Protein AF-A0A6G4VPB9-F1 (afdb_monomer)

Organism: NCBI:txid2711217

Structure (mmCIF, N/CA/C/O backbone):
data_AF-A0A6G4VPB9-F1
#
_e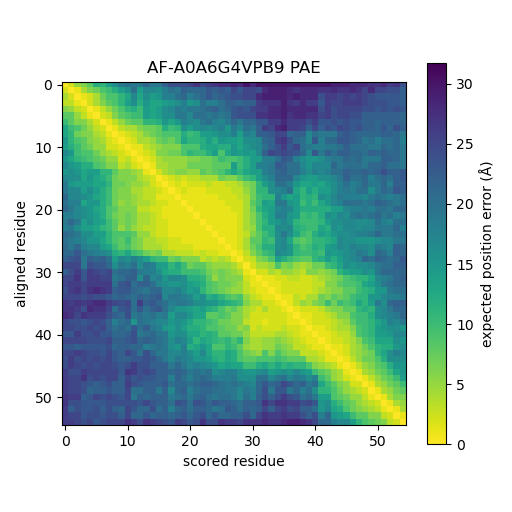ntry.id   AF-A0A6G4VPB9-F1
#
loop_
_atom_site.group_PDB
_atom_site.id
_atom_site.type_symbol
_atom_site.label_atom_id
_atom_site.label_alt_id
_atom_site.label_comp_id
_atom_site.label_asym_id
_atom_site.label_entity_id
_atom_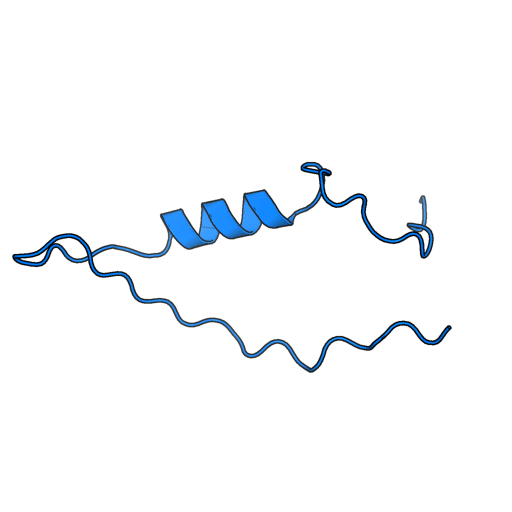site.label_seq_id
_atom_site.pdbx_PDB_ins_code
_atom_site.Cartn_x
_atom_site.Cartn_y
_atom_site.Cartn_z
_atom_site.occupancy
_atom_site.B_iso_or_equiv
_atom_site.auth_seq_id
_atom_site.auth_comp_id
_atom_site.auth_asym_id
_atom_site.auth_atom_id
_atom_site.pdbx_PDB_model_num
ATOM 1 N N . LEU A 1 1 ? 6.933 12.594 -31.356 1.00 53.50 1 LEU A N 1
ATOM 2 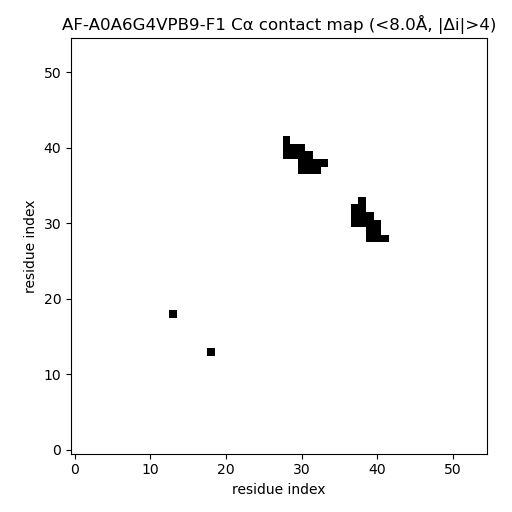C CA . LEU A 1 1 ? 6.521 11.583 -30.354 1.00 53.50 1 LEU A CA 1
ATOM 3 C C . LEU A 1 1 ? 7.764 10.806 -29.945 1.00 53.50 1 LEU A C 1
ATOM 5 O O . LEU A 1 1 ? 8.278 10.050 -30.758 1.00 53.50 1 LEU A O 1
ATOM 9 N N . THR A 1 2 ? 8.296 11.054 -28.750 1.00 60.22 2 THR A N 1
ATOM 10 C CA . THR A 1 2 ? 9.501 10.373 -28.252 1.00 60.22 2 THR A CA 1
ATOM 11 C C . THR A 1 2 ? 9.135 8.950 -27.849 1.00 60.22 2 THR A C 1
ATOM 13 O O . THR A 1 2 ? 8.285 8.750 -26.982 1.00 60.22 2 THR A O 1
ATOM 16 N N . ARG A 1 3 ? 9.734 7.957 -28.509 1.00 64.38 3 ARG A N 1
ATOM 17 C CA . ARG A 1 3 ? 9.648 6.557 -28.084 1.00 64.38 3 ARG A CA 1
ATOM 18 C C . ARG A 1 3 ? 10.627 6.391 -26.914 1.00 64.38 3 ARG A C 1
ATOM 20 O O . ARG A 1 3 ? 11.786 6.754 -27.100 1.00 64.38 3 ARG A O 1
ATOM 27 N N . PRO A 1 4 ? 10.201 5.914 -25.734 1.00 61.06 4 PRO A N 1
ATOM 28 C CA . PRO A 1 4 ? 11.137 5.667 -24.645 1.00 61.06 4 PRO A CA 1
ATOM 29 C C . PRO A 1 4 ? 12.143 4.596 -25.088 1.00 61.06 4 PRO A C 1
ATOM 31 O O . PRO A 1 4 ? 11.748 3.587 -25.678 1.00 61.06 4 PRO A O 1
ATOM 34 N N . GLY A 1 5 ? 13.430 4.875 -24.877 1.00 67.81 5 GLY A N 1
ATOM 35 C CA . GLY A 1 5 ? 14.513 3.931 -25.137 1.00 67.81 5 GLY A CA 1
ATOM 36 C C . GLY A 1 5 ? 14.436 2.718 -24.201 1.00 67.81 5 GLY A C 1
ATOM 37 O O . GLY A 1 5 ? 13.730 2.770 -23.194 1.00 67.81 5 GLY A O 1
ATOM 38 N N . PRO A 1 6 ? 15.126 1.618 -24.538 1.00 64.38 6 PRO A N 1
ATOM 39 C CA . PRO A 1 6 ? 15.141 0.380 -23.758 1.00 64.38 6 PRO A CA 1
ATOM 40 C C . PRO A 1 6 ? 15.924 0.479 -22.438 1.00 64.38 6 PRO A C 1
ATOM 42 O O . PRO A 1 6 ? 16.109 -0.545 -21.785 1.00 64.38 6 PRO A O 1
ATOM 45 N N . ASP A 1 7 ? 16.400 1.667 -22.061 1.00 67.56 7 ASP A N 1
ATOM 46 C CA . ASP A 1 7 ? 17.164 1.879 -20.837 1.00 67.56 7 ASP A CA 1
ATOM 47 C C . ASP A 1 7 ? 16.359 1.460 -19.602 1.00 67.56 7 ASP A C 1
ATOM 49 O O . ASP A 1 7 ? 15.169 1.774 -19.469 1.00 67.56 7 ASP A O 1
ATOM 53 N N . ASP A 1 8 ? 17.024 0.731 -18.704 1.00 65.44 8 ASP A N 1
ATOM 54 C CA . ASP A 1 8 ? 16.455 0.357 -17.414 1.00 65.44 8 ASP A CA 1
ATOM 55 C C . ASP A 1 8 ? 16.042 1.645 -16.681 1.00 65.44 8 ASP A C 1
ATOM 57 O O . ASP A 1 8 ? 16.832 2.597 -16.622 1.00 65.44 8 ASP A O 1
ATOM 61 N N . PRO A 1 9 ? 14.807 1.735 -16.154 1.00 65.19 9 PRO A N 1
ATOM 62 C CA . PRO A 1 9 ? 14.392 2.908 -15.408 1.00 65.19 9 PRO A CA 1
ATOM 63 C C . PRO A 1 9 ? 15.343 3.103 -14.229 1.00 65.19 9 PRO A C 1
ATOM 65 O O . PRO A 1 9 ? 15.572 2.174 -13.454 1.00 65.19 9 PRO A O 1
ATOM 68 N N . ASP A 1 10 ? 15.885 4.314 -14.087 1.00 72.62 10 ASP A N 1
ATOM 69 C CA . ASP A 1 10 ? 16.699 4.642 -12.920 1.00 72.62 10 ASP A CA 1
ATOM 70 C C . ASP A 1 10 ? 15.864 4.367 -11.650 1.00 72.62 10 ASP A C 1
ATOM 72 O O . ASP A 1 10 ? 14.721 4.832 -11.547 1.00 72.62 10 ASP A O 1
ATOM 76 N N . PRO A 1 11 ? 16.390 3.556 -10.712 1.00 68.50 11 PRO A N 1
ATOM 77 C CA . PRO A 1 11 ? 15.645 3.066 -9.558 1.00 68.50 11 PRO A CA 1
ATOM 78 C C . PRO A 1 11 ? 15.120 4.175 -8.636 1.00 68.50 11 PRO A C 1
ATOM 80 O O . PRO A 1 11 ? 14.225 3.908 -7.835 1.00 68.50 11 PRO A O 1
ATOM 83 N N . TRP A 1 12 ? 15.628 5.403 -8.758 1.00 72.12 12 TRP A N 1
ATOM 84 C CA . TRP A 1 12 ? 15.181 6.562 -7.981 1.00 72.12 12 TRP A CA 1
ATOM 85 C C . TRP A 1 12 ? 14.192 7.463 -8.725 1.00 72.12 12 TRP A C 1
ATOM 87 O O . TRP A 1 12 ? 13.788 8.502 -8.205 1.00 72.12 12 TRP A O 1
ATOM 97 N N . GLN A 1 13 ? 13.773 7.084 -9.934 1.00 73.62 13 GLN A N 1
ATOM 98 C CA . GLN A 1 13 ? 12.930 7.943 -10.751 1.00 73.62 13 GLN A CA 1
ATOM 99 C C . GLN A 1 13 ? 11.459 7.914 -10.353 1.00 73.62 13 GLN A C 1
ATOM 101 O O . GLN A 1 13 ? 10.713 6.966 -10.609 1.00 73.62 13 GLN A O 1
ATOM 106 N N . GLU A 1 14 ? 11.005 9.042 -9.821 1.00 75.44 14 GLU A N 1
ATOM 107 C CA . GLU A 1 14 ? 9.625 9.232 -9.375 1.00 75.44 14 GLU A CA 1
ATOM 108 C C . GLU A 1 14 ? 8.675 9.681 -10.494 1.00 75.44 14 GLU A C 1
ATOM 110 O O . GLU A 1 14 ? 7.456 9.600 -10.351 1.00 75.44 14 GLU A O 1
ATOM 115 N N . HIS A 1 15 ? 9.207 10.108 -11.643 1.00 76.44 15 HIS A N 1
ATOM 116 C CA . HIS A 1 15 ? 8.430 10.642 -12.770 1.00 76.44 15 HIS A CA 1
ATOM 117 C C . HIS A 1 15 ? 7.648 9.581 -13.571 1.00 76.44 15 HIS A C 1
ATOM 119 O O . HIS A 1 15 ? 7.007 9.881 -14.580 1.00 76.44 15 HIS A O 1
ATOM 125 N N . GLY A 1 16 ? 7.697 8.317 -13.145 1.00 73.81 16 GLY A N 1
ATOM 126 C CA . GLY A 1 16 ? 6.852 7.251 -13.670 1.00 73.81 16 GLY A CA 1
ATOM 127 C C . GLY A 1 16 ? 5.417 7.305 -13.132 1.00 73.81 16 GLY A C 1
ATOM 128 O O . GLY A 1 16 ? 5.050 8.080 -12.256 1.00 73.81 16 GLY A O 1
ATOM 129 N N . ARG A 1 17 ? 4.565 6.400 -13.619 1.00 80.12 17 ARG A N 1
ATOM 130 C CA . ARG A 1 17 ? 3.174 6.280 -13.1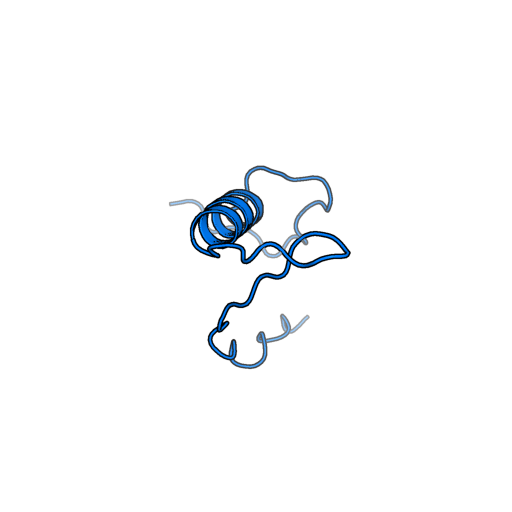36 1.00 80.12 17 ARG A CA 1
ATOM 131 C C . ARG A 1 17 ? 3.048 5.486 -11.827 1.00 80.12 17 ARG A C 1
ATOM 133 O O . ARG A 1 17 ? 1.953 5.398 -11.280 1.00 80.12 17 ARG A O 1
ATOM 140 N N . GLY A 1 18 ? 4.140 4.890 -11.338 1.00 78.38 18 GLY A N 1
ATOM 141 C CA . GLY A 1 18 ? 4.140 3.952 -10.211 1.00 78.38 18 GLY A CA 1
ATOM 142 C C . GLY A 1 18 ? 3.607 4.560 -8.915 1.00 78.38 18 GLY A C 1
ATOM 143 O O . GLY A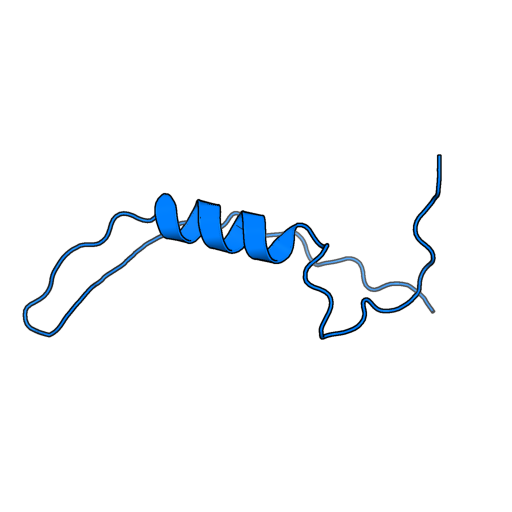 1 18 ? 2.667 4.027 -8.331 1.00 78.38 18 GLY A O 1
ATOM 144 N N . LEU A 1 19 ? 4.131 5.718 -8.507 1.00 82.50 19 LEU A N 1
ATOM 145 C CA . LEU A 1 19 ? 3.697 6.392 -7.278 1.00 82.50 19 LEU A CA 1
ATOM 146 C C . LEU A 1 19 ? 2.246 6.888 -7.358 1.00 82.50 19 LEU A C 1
ATOM 148 O O . LEU A 1 19 ? 1.507 6.797 -6.378 1.00 82.50 19 LEU A O 1
ATOM 152 N N . LEU 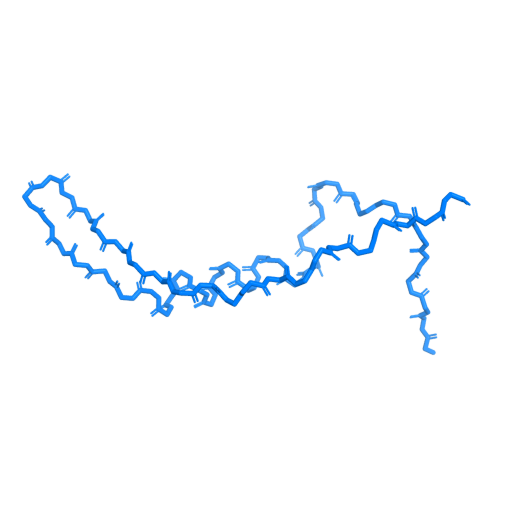A 1 20 ? 1.804 7.342 -8.536 1.00 79.44 20 LEU A N 1
ATOM 153 C CA . LEU A 1 20 ? 0.409 7.728 -8.773 1.00 79.44 20 LEU A CA 1
ATOM 154 C C . LEU A 1 20 ? -0.543 6.532 -8.626 1.00 79.44 20 LEU A C 1
ATOM 156 O O . LEU A 1 20 ? -1.580 6.654 -7.974 1.00 79.44 20 LEU A O 1
ATOM 160 N N . LEU A 1 21 ? -0.174 5.369 -9.174 1.00 73.38 21 LEU A N 1
ATOM 161 C CA . LEU A 1 21 ? -0.939 4.129 -9.024 1.00 73.38 21 LEU A CA 1
ATOM 162 C C . LEU A 1 21 ? -0.977 3.660 -7.564 1.00 73.38 21 LEU A C 1
ATOM 164 O O . LEU A 1 21 ? -2.052 3.335 -7.066 1.00 73.38 21 LEU A O 1
ATOM 168 N N . ILE A 1 22 ? 0.158 3.681 -6.857 1.00 76.94 22 ILE A N 1
ATOM 169 C CA . ILE A 1 22 ? 0.233 3.320 -5.431 1.00 76.94 22 ILE A CA 1
ATOM 170 C C . ILE A 1 22 ? -0.662 4.238 -4.594 1.00 76.94 22 ILE A C 1
ATOM 172 O O . ILE A 1 22 ? -1.417 3.754 -3.751 1.00 76.94 22 ILE A O 1
ATOM 176 N N . ARG A 1 23 ? -0.628 5.553 -4.841 1.00 77.00 23 ARG A N 1
ATOM 177 C CA . ARG A 1 23 ? -1.453 6.529 -4.119 1.00 77.00 23 ARG A CA 1
ATOM 178 C C . ARG A 1 23 ? -2.943 6.313 -4.367 1.00 77.00 23 ARG A C 1
ATOM 180 O O . ARG A 1 23 ? -3.715 6.302 -3.411 1.00 77.00 23 ARG A O 1
ATOM 187 N N . ALA A 1 24 ? -3.339 6.112 -5.625 1.00 76.94 24 ALA A N 1
ATOM 188 C CA . ALA A 1 24 ? -4.728 5.856 -5.996 1.00 76.94 24 ALA A CA 1
ATOM 189 C C . ALA A 1 24 ? -5.247 4.551 -5.379 1.00 76.94 24 ALA A C 1
ATOM 191 O O . ALA A 1 24 ? -6.325 4.540 -4.788 1.00 76.94 24 ALA A O 1
ATOM 192 N N . LEU A 1 25 ? -4.451 3.478 -5.438 1.00 76.12 25 LEU A N 1
ATOM 193 C CA . LEU A 1 25 ? -4.780 2.207 -4.800 1.00 76.12 25 LEU A CA 1
ATOM 194 C C . LEU A 1 25 ? -4.912 2.386 -3.290 1.00 76.12 25 LEU A C 1
ATOM 196 O O . LEU A 1 25 ? -5.977 2.116 -2.754 1.00 76.12 25 LEU A O 1
ATOM 200 N N . SER A 1 26 ? -3.899 2.941 -2.623 1.00 71.44 26 SER A N 1
ATOM 201 C CA . SER A 1 26 ? -3.916 3.201 -1.178 1.00 71.44 26 SER A CA 1
ATOM 202 C C . SER A 1 26 ? -5.143 4.013 -0.740 1.00 71.44 26 SER A C 1
ATOM 204 O O . SER A 1 26 ? -5.767 3.686 0.265 1.00 71.44 26 SER A O 1
ATOM 206 N N . SER A 1 27 ? -5.543 5.016 -1.533 1.00 69.69 27 SER A N 1
ATOM 207 C CA . SER A 1 27 ? -6.754 5.810 -1.295 1.00 69.69 27 SER A CA 1
ATOM 208 C C . SER A 1 27 ? -8.056 5.042 -1.546 1.00 69.69 27 SER A C 1
ATOM 210 O O . SER A 1 27 ? -9.056 5.321 -0.893 1.00 69.69 27 SER A O 1
ATOM 212 N N . SER A 1 28 ? -8.073 4.121 -2.511 1.00 70.38 28 SER A N 1
ATOM 213 C CA . SER A 1 28 ? -9.251 3.312 -2.857 1.00 70.38 28 SER A CA 1
ATOM 214 C C . SER A 1 28 ? -9.463 2.124 -1.916 1.00 70.38 28 SER A C 1
ATOM 216 O O . SER A 1 28 ? -10.577 1.619 -1.777 1.00 70.38 28 SER A O 1
ATOM 218 N N . CYS A 1 29 ? -8.399 1.675 -1.251 1.00 66.44 29 CYS A N 1
ATOM 219 C CA . CYS A 1 29 ? -8.447 0.571 -0.316 1.00 66.44 29 CYS A CA 1
ATOM 220 C C . CYS A 1 29 ? -8.953 1.080 1.039 1.00 66.44 29 CYS A C 1
ATOM 222 O O . CYS A 1 29 ? -8.172 1.433 1.925 1.00 66.44 29 CYS A O 1
ATOM 224 N N . GLY A 1 30 ? -10.278 1.120 1.198 1.00 66.38 30 GLY A N 1
ATOM 225 C CA . GLY A 1 30 ? -10.908 1.358 2.494 1.00 66.38 30 GLY A CA 1
ATOM 226 C C . GLY A 1 30 ? -10.299 0.454 3.569 1.00 66.38 30 GLY A C 1
ATOM 227 O O . GLY A 1 30 ? -9.952 -0.703 3.315 1.00 66.38 30 GLY A O 1
ATOM 228 N N . HIS A 1 31 ? -10.130 0.995 4.771 1.00 72.75 31 HIS A N 1
ATOM 229 C CA . HIS A 1 31 ? -9.506 0.272 5.865 1.00 72.75 31 HIS A CA 1
ATOM 230 C C . HIS A 1 31 ? -10.507 -0.059 6.967 1.00 72.75 31 HIS A C 1
ATOM 232 O O . HIS A 1 31 ? -11.338 0.765 7.341 1.00 72.75 31 HIS A O 1
ATOM 238 N N . ARG A 1 32 ? -10.395 -1.260 7.533 1.00 76.25 32 ARG A N 1
ATOM 239 C CA . ARG A 1 32 ? -11.156 -1.677 8.709 1.00 76.25 32 ARG A CA 1
ATOM 240 C C . ARG A 1 32 ? -10.261 -1.554 9.949 1.00 76.25 32 ARG A C 1
ATOM 242 O O . ARG A 1 32 ? -9.188 -2.161 9.951 1.00 76.25 32 ARG A O 1
ATOM 249 N N . PRO A 1 33 ? -10.660 -0.807 10.990 1.00 79.69 33 PRO A N 1
ATOM 250 C CA . PRO A 1 33 ? -9.969 -0.869 12.271 1.00 79.69 33 PRO A CA 1
ATOM 251 C C . PRO A 1 33 ? -10.096 -2.273 12.884 1.00 79.69 33 PRO A C 1
ATOM 253 O O . PRO A 1 33 ? -11.126 -2.937 12.743 1.00 79.69 33 PRO A O 1
ATOM 256 N N . THR A 1 34 ? -9.042 -2.723 13.552 1.00 87.19 34 THR A N 1
ATOM 257 C CA . THR A 1 34 ? -8.973 -3.952 14.350 1.00 87.19 34 THR A CA 1
ATOM 258 C C . THR A 1 34 ? -8.440 -3.604 15.740 1.00 87.19 34 THR A C 1
ATOM 260 O O . THR A 1 34 ? -7.833 -2.549 15.917 1.00 87.19 34 THR A O 1
ATOM 263 N N . GLU A 1 35 ? -8.622 -4.486 16.725 1.00 89.44 35 GLU A N 1
ATOM 264 C CA . GLU A 1 35 ? -8.082 -4.292 18.087 1.00 89.44 35 GLU A CA 1
ATOM 265 C C . GLU A 1 35 ? -6.564 -4.042 18.108 1.00 89.44 35 GLU A C 1
ATOM 267 O O . GLU A 1 35 ? -6.052 -3.392 19.012 1.00 89.44 35 GLU A O 1
ATOM 272 N N . SER A 1 36 ? -5.847 -4.521 17.088 1.00 89.69 36 SER A N 1
ATOM 273 C CA . SER A 1 36 ? -4.391 -4.405 16.962 1.00 89.69 36 SER A CA 1
ATOM 274 C C . SER A 1 36 ? -3.933 -3.379 15.914 1.00 89.69 36 SER A C 1
ATOM 276 O O . SER A 1 36 ? -2.733 -3.265 15.677 1.00 89.69 36 SER A O 1
ATOM 278 N N . GLY A 1 37 ? -4.845 -2.665 15.236 1.00 81.31 37 GLY A N 1
ATOM 279 C CA . GLY A 1 37 ? -4.482 -1.679 14.210 1.00 81.31 37 GLY A CA 1
ATOM 280 C C . GLY A 1 37 ? -5.441 -1.594 13.019 1.00 81.31 37 GLY A C 1
ATOM 281 O O . GLY A 1 37 ? -6.634 -1.347 13.174 1.00 81.31 37 GLY A O 1
ATOM 282 N N . LYS A 1 38 ? -4.910 -1.709 11.795 1.00 81.81 38 LYS A N 1
ATOM 283 C CA . LYS A 1 38 ? -5.636 -1.447 10.541 1.00 81.81 38 LYS A CA 1
ATOM 284 C C . LYS A 1 38 ? -5.522 -2.630 9.581 1.00 81.81 38 LYS A C 1
ATOM 286 O O . LYS A 1 38 ? -4.417 -3.007 9.207 1.00 81.81 38 LYS A O 1
ATOM 291 N N . ALA A 1 39 ? -6.654 -3.147 9.109 1.00 79.25 39 ALA A N 1
ATOM 292 C CA . ALA A 1 39 ? -6.724 -4.152 8.049 1.00 79.25 39 ALA A CA 1
ATOM 293 C C . ALA A 1 39 ? -7.205 -3.528 6.729 1.00 79.25 39 ALA A C 1
ATOM 295 O O . ALA A 1 39 ? -8.132 -2.718 6.719 1.00 79.25 39 ALA A O 1
ATOM 296 N N . VAL A 1 40 ? -6.591 -3.911 5.609 1.00 71.31 40 VAL A N 1
ATOM 297 C CA . VAL A 1 40 ? -6.913 -3.412 4.263 1.00 71.31 40 VAL A CA 1
ATOM 298 C C . VAL A 1 40 ? -6.919 -4.582 3.288 1.00 71.31 40 VAL A C 1
ATOM 300 O O . VAL A 1 40 ? -6.013 -5.409 3.335 1.00 71.31 40 VAL A O 1
ATOM 303 N N . TRP A 1 41 ? -7.901 -4.630 2.388 1.00 67.62 41 TRP A N 1
ATOM 304 C CA . TRP A 1 41 ? -7.975 -5.645 1.337 1.00 67.62 41 TRP A CA 1
ATOM 305 C C . TRP A 1 41 ? -8.218 -4.984 -0.014 1.00 67.62 41 TRP A C 1
ATOM 307 O O . TRP A 1 41 ? -9.040 -4.078 -0.131 1.00 67.62 41 TRP A O 1
ATOM 317 N N . PHE A 1 42 ? -7.526 -5.463 -1.042 1.00 63.12 42 PHE A N 1
ATOM 318 C CA . PHE A 1 42 ? -7.770 -5.072 -2.424 1.00 63.12 42 PHE A CA 1
ATOM 319 C C . PHE A 1 42 ? -7.582 -6.261 -3.352 1.00 63.12 42 PHE A C 1
ATOM 321 O O . PHE A 1 42 ? -6.835 -7.193 -3.060 1.00 63.12 42 PHE A O 1
ATOM 328 N N . ARG A 1 43 ? -8.288 -6.226 -4.481 1.00 67.88 43 ARG A N 1
ATOM 329 C CA . ARG A 1 43 ? -8.122 -7.196 -5.562 1.00 67.88 43 ARG A CA 1
ATOM 330 C C . ARG A 1 43 ? -7.263 -6.549 -6.633 1.00 67.88 43 ARG A C 1
ATOM 332 O O . ARG A 1 43 ? -7.660 -5.534 -7.198 1.00 67.88 43 ARG A O 1
ATOM 339 N N . LEU A 1 44 ? -6.103 -7.132 -6.903 1.00 71.38 44 LEU A N 1
ATOM 340 C CA . LEU A 1 44 ? -5.279 -6.740 -8.037 1.00 71.38 44 LEU A CA 1
ATOM 341 C C . LEU A 1 44 ? -5.646 -7.633 -9.234 1.00 71.38 44 LEU A C 1
ATOM 343 O O . LEU A 1 44 ? -5.721 -8.852 -9.056 1.00 71.38 44 LEU A O 1
ATOM 347 N N . PRO A 1 45 ? -5.882 -7.083 -10.440 1.00 69.56 45 PRO A N 1
ATOM 348 C CA . PRO A 1 45 ? -5.959 -7.916 -11.632 1.00 69.56 45 PRO A CA 1
ATOM 349 C C . PRO A 1 45 ? -4.633 -8.662 -11.795 1.00 69.56 45 PRO A C 1
ATOM 351 O O . PRO A 1 45 ? -3.561 -8.075 -11.634 1.00 69.56 45 PRO A O 1
ATOM 354 N N . VAL A 1 46 ? -4.702 -9.958 -12.106 1.00 77.56 46 VAL A N 1
ATOM 355 C CA . VAL A 1 46 ? -3.507 -10.746 -12.422 1.00 77.56 46 VAL A CA 1
ATOM 356 C C . VAL A 1 46 ? -2.873 -10.118 -13.657 1.00 77.56 46 VAL A C 1
ATOM 358 O O . VAL A 1 46 ? -3.425 -10.197 -14.754 1.00 77.56 46 VAL A O 1
ATOM 361 N N . VAL A 1 47 ? -1.735 -9.450 -13.475 1.00 70.50 47 VAL A N 1
ATOM 362 C CA . VAL A 1 47 ? -0.973 -8.913 -14.600 1.00 70.50 47 VAL A CA 1
ATOM 363 C C . VAL A 1 47 ? -0.424 -10.123 -15.363 1.00 70.50 47 VAL A C 1
ATOM 365 O O . VAL A 1 47 ? 0.262 -10.950 -14.753 1.00 70.50 47 VAL A O 1
ATOM 368 N N . PRO A 1 48 ? -0.724 -10.287 -16.666 1.00 66.56 48 PRO A N 1
ATOM 369 C CA . PRO A 1 48 ? -0.105 -11.337 -17.468 1.00 66.56 48 PRO A CA 1
ATOM 370 C C . PRO A 1 48 ? 1.417 -11.228 -17.343 1.00 66.56 48 PRO A C 1
ATOM 372 O O . PRO A 1 48 ? 1.924 -10.106 -17.276 1.00 66.56 48 PRO A O 1
ATOM 375 N N . ARG A 1 49 ? 2.139 -12.364 -17.307 1.00 67.31 49 ARG A N 1
ATOM 376 C CA . ARG A 1 49 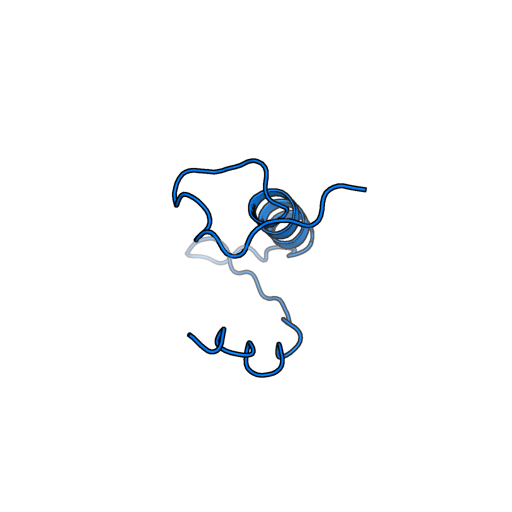? 3.615 -12.414 -17.218 1.00 67.31 49 ARG A CA 1
ATOM 377 C C . ARG A 1 49 ? 4.226 -11.257 -18.011 1.00 67.31 49 ARG A C 1
ATOM 379 O O . ARG A 1 49 ? 4.080 -11.227 -19.234 1.00 67.31 49 ARG A O 1
ATOM 386 N N . GLN A 1 50 ? 4.894 -10.325 -17.320 1.00 64.31 50 GLN A N 1
ATOM 387 C CA . GLN A 1 50 ? 5.645 -9.262 -17.984 1.00 64.31 50 GLN A CA 1
ATOM 388 C C . GLN A 1 50 ? 6.547 -9.917 -19.033 1.00 64.31 50 GLN A C 1
ATOM 390 O O . GLN A 1 50 ? 7.328 -10.821 -18.716 1.00 64.31 50 GLN A O 1
ATOM 395 N N . ARG A 1 51 ? 6.395 -9.511 -20.300 1.00 66.38 51 ARG A N 1
ATOM 396 C CA . ARG A 1 51 ? 7.325 -9.905 -21.358 1.00 66.38 51 ARG A CA 1
ATOM 397 C C . ARG A 1 51 ? 8.700 -9.413 -20.920 1.00 66.38 51 ARG A C 1
ATOM 399 O O . ARG A 1 51 ? 8.903 -8.208 -20.805 1.00 66.38 51 ARG A O 1
ATOM 406 N N . LYS A 1 52 ? 9.614 -10.347 -20.643 1.00 65.62 52 LYS A N 1
ATOM 407 C CA . LYS A 1 52 ? 11.029 -10.014 -20.478 1.00 65.62 52 LYS A CA 1
ATOM 408 C C . LYS A 1 52 ? 11.485 -9.324 -21.770 1.00 65.62 52 LYS A C 1
ATOM 410 O O . LYS A 1 52 ? 11.182 -9.866 -22.841 1.00 65.62 52 LYS A O 1
ATOM 415 N N . PRO A 1 53 ? 12.166 -8.169 -21.700 1.00 60.31 53 PRO A N 1
ATOM 416 C CA . PRO A 1 53 ? 12.860 -7.638 -22.861 1.00 60.31 53 PRO A CA 1
ATOM 417 C C . PRO A 1 53 ? 13.806 -8.730 -23.365 1.00 60.31 53 PRO A C 1
ATOM 419 O O . PRO A 1 53 ? 14.520 -9.353 -22.580 1.00 60.31 53 PRO A O 1
ATOM 422 N N . THR A 1 54 ? 13.712 -9.051 -24.651 1.00 63.25 54 THR A N 1
ATOM 423 C CA . THR A 1 54 ? 14.716 -9.893 -25.306 1.00 63.25 54 THR A CA 1
ATOM 424 C C . THR A 1 54 ? 15.942 -9.007 -25.505 1.00 63.25 54 THR A C 1
ATOM 426 O O . THR A 1 54 ? 15.770 -7.876 -25.959 1.00 63.25 54 THR A O 1
ATOM 429 N N . ALA A 1 55 ? 17.101 -9.491 -25.051 1.00 65.31 55 ALA A N 1
ATOM 430 C CA . ALA A 1 55 ? 18.386 -8.796 -25.123 1.00 65.31 55 ALA A CA 1
ATOM 431 C C . ALA A 1 55 ? 18.772 -8.424 -26.561 1.00 65.31 55 ALA A C 1
ATOM 433 O O . ALA A 1 55 ? 18.341 -9.154 -27.486 1.00 65.31 55 ALA A O 1
#

Secondary structure (DSSP, 8-state):
-PPPPSPPPPTT-TTSSHHHHHHHHHHHS-EEEETTEEEE--PPP------PPP-

Radius of gyration: 16.78 Å; Cα contacts (8 Å, |Δi|>4): 16; chains: 1; bounding box: 30×24×48 Å

pLDDT: mean 71.68, std 7.48, range [53.5, 89.69]

Sequence (55 aa):
LTRPGPDDPDPWQEHGRGLLLIRALSSSCGHRPTESGKAVWFRLPVVPRQRKPTA

InterPro domains:
  IPR036890 Histidine kinase/HSP90-like ATPase superfamily [G3DSA:3.30.565.10] (2-52)
  IPR050267 Bacterial Anti-sigma-factor Serine-Protein Kinases [PTHR35526] (4-50)

Foldseek 3Di:
DDDDDPDDPDPPDPPDCVVVVVVVVVVVFDWDADPVGIDTDDDDPDDPPPPDPDD

Mean predicted aligned error: 14.26 Å

Solvent-accessible surface area (backbone atoms only — not comparable to full-atom values): 3984 Å² total; per-residue (Å²): 135,88,75,84,70,92,68,78,76,62,93,84,62,71,90,55,68,62,62,59,50,52,51,52,48,60,70,66,37,63,70,45,81,49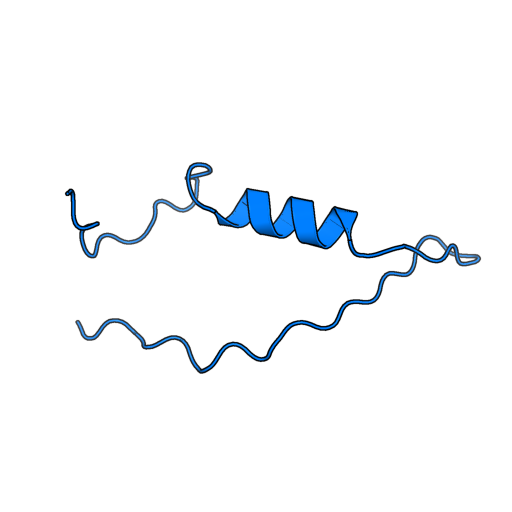,101,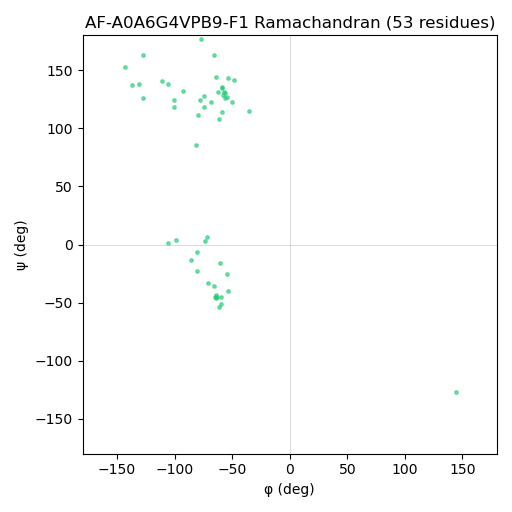90,46,79,46,70,70,81,86,76,80,84,73,71,82,76,79,73,83,79,132